Protein AF-A0A5Y6FC50-F1 (afdb_monomer)

Structure (mmCIF, N/CA/C/O backbone):
data_AF-A0A5Y6FC50-F1
#
_entry.id   AF-A0A5Y6FC50-F1
#
loop_
_atom_site.group_PDB
_atom_site.id
_atom_site.type_symbol
_atom_site.label_atom_id
_atom_site.label_alt_id
_atom_site.label_comp_id
_atom_site.label_asym_id
_atom_site.label_entity_id
_atom_site.label_seq_id
_atom_site.pdbx_PDB_ins_code
_atom_site.Cartn_x
_atom_site.Cartn_y
_atom_site.Cartn_z
_atom_site.occupancy
_atom_site.B_iso_or_equiv
_atom_site.auth_seq_id
_atom_site.auth_comp_id
_atom_site.auth_asym_id
_atom_site.auth_atom_id
_atom_site.pdbx_PDB_model_num
ATOM 1 N N . MET A 1 1 ? -4.425 5.824 -11.485 1.00 44.84 1 MET A N 1
ATOM 2 C CA . MET A 1 1 ? -3.116 5.114 -11.511 1.00 44.84 1 MET A CA 1
ATOM 3 C C . MET A 1 1 ? -2.669 4.911 -10.070 1.00 44.84 1 MET A C 1
ATOM 5 O O . MET A 1 1 ? -2.714 5.889 -9.329 1.00 44.84 1 MET A O 1
ATOM 9 N N . LEU A 1 2 ? -2.212 3.713 -9.658 1.00 51.25 2 LEU A N 1
ATOM 10 C CA . LEU A 1 2 ? -1.354 3.617 -8.459 1.00 51.25 2 LEU A CA 1
ATOM 11 C C . LEU A 1 2 ? -0.313 4.734 -8.574 1.00 51.25 2 LEU A C 1
ATOM 13 O O . LEU A 1 2 ? 0.170 4.977 -9.678 1.00 51.25 2 LEU A O 1
ATOM 17 N N . LYS A 1 3 ? 0.012 5.471 -7.507 1.00 64.62 3 LYS A N 1
ATOM 18 C CA . LYS A 1 3 ? 1.056 6.507 -7.593 1.00 64.62 3 LYS A CA 1
ATOM 19 C C . LYS A 1 3 ? 2.416 5.826 -7.729 1.00 64.62 3 LYS A C 1
ATOM 21 O O . LYS A 1 3 ? 3.176 5.761 -6.773 1.00 64.62 3 LYS A O 1
ATOM 26 N N . ILE A 1 4 ? 2.684 5.277 -8.910 1.00 72.50 4 ILE A N 1
ATOM 27 C CA . ILE A 1 4 ? 3.922 4.612 -9.298 1.00 72.50 4 ILE A CA 1
ATOM 28 C C . ILE A 1 4 ? 4.985 5.656 -9.608 1.00 72.50 4 ILE A C 1
ATOM 30 O O . ILE A 1 4 ? 6.159 5.397 -9.396 1.00 72.50 4 ILE A O 1
ATOM 34 N N . SER A 1 5 ? 4.595 6.855 -10.057 1.00 76.44 5 SER A N 1
ATOM 35 C CA . SER A 1 5 ? 5.512 7.918 -10.485 1.00 76.44 5 SER A CA 1
ATOM 36 C C . SER A 1 5 ? 6.607 8.253 -9.462 1.00 76.44 5 SER A C 1
ATOM 38 O O . SER A 1 5 ? 7.762 8.348 -9.873 1.00 76.44 5 SER A O 1
ATOM 40 N N . PRO A 1 6 ? 6.328 8.359 -8.144 1.00 82.88 6 PRO A N 1
ATOM 41 C CA . PRO A 1 6 ? 7.378 8.516 -7.135 1.00 82.88 6 PRO A CA 1
ATOM 42 C C . PRO A 1 6 ? 8.357 7.334 -7.090 1.00 82.88 6 PRO A C 1
ATOM 44 O O . PRO A 1 6 ? 9.560 7.531 -6.948 1.00 82.88 6 PRO A O 1
ATOM 47 N N . PHE A 1 7 ? 7.864 6.106 -7.251 1.00 86.56 7 PHE A N 1
ATOM 48 C CA . PHE A 1 7 ? 8.686 4.894 -7.235 1.00 86.56 7 PHE A CA 1
ATOM 49 C C . PHE A 1 7 ? 9.479 4.711 -8.535 1.00 86.56 7 PHE A C 1
ATOM 51 O O . PHE A 1 7 ? 10.625 4.275 -8.499 1.00 86.56 7 PHE A O 1
ATOM 58 N N . ILE A 1 8 ? 8.917 5.118 -9.676 1.00 85.38 8 ILE A N 1
ATOM 59 C CA . ILE A 1 8 ? 9.618 5.186 -10.963 1.00 85.38 8 ILE A CA 1
ATOM 60 C C . ILE A 1 8 ? 10.725 6.244 -10.897 1.00 85.38 8 ILE A C 1
ATOM 62 O O . ILE A 1 8 ? 11.843 5.992 -11.339 1.00 85.38 8 ILE A O 1
ATOM 66 N N . ALA A 1 9 ? 10.448 7.414 -10.312 1.00 86.81 9 ALA A N 1
ATOM 67 C CA . ALA A 1 9 ? 11.457 8.446 -10.091 1.00 86.81 9 ALA A CA 1
ATOM 68 C C . ALA A 1 9 ? 12.594 7.931 -9.196 1.00 86.81 9 ALA A C 1
ATOM 70 O O . ALA A 1 9 ? 13.761 8.137 -9.516 1.00 86.81 9 ALA A O 1
ATOM 71 N N . LEU A 1 10 ? 12.267 7.186 -8.137 1.00 87.75 10 LEU A N 1
ATOM 72 C CA . LEU A 1 10 ? 13.256 6.549 -7.270 1.00 87.75 10 LEU A CA 1
ATOM 73 C C . LEU A 1 10 ? 14.106 5.518 -8.029 1.00 87.75 10 LEU A C 1
ATOM 75 O O . LEU A 1 10 ? 15.328 5.521 -7.897 1.00 87.75 10 LEU A O 1
ATOM 79 N N . ALA A 1 11 ? 13.493 4.693 -8.883 1.00 89.19 11 ALA A N 1
ATOM 80 C CA . ALA A 1 11 ? 14.223 3.769 -9.749 1.00 89.19 11 ALA A CA 1
ATOM 81 C C . ALA A 1 11 ? 15.147 4.511 -10.737 1.00 89.19 11 ALA A C 1
ATOM 83 O O . ALA A 1 11 ? 16.293 4.103 -10.930 1.00 89.19 11 ALA A O 1
ATOM 84 N N . ASN A 1 12 ? 14.696 5.637 -11.301 1.00 89.94 12 ASN A N 1
ATOM 85 C CA . ASN A 1 12 ? 15.522 6.491 -12.158 1.00 89.94 12 ASN A CA 1
ATOM 86 C C . ASN A 1 12 ? 16.723 7.086 -11.404 1.00 89.94 12 ASN A C 1
ATOM 88 O O . ASN A 1 12 ? 17.832 7.097 -11.932 1.00 89.94 12 ASN A O 1
ATOM 92 N N . CYS A 1 13 ? 16.540 7.528 -10.156 1.00 92.06 13 CYS A N 1
ATOM 93 C CA . CYS A 1 13 ? 17.632 8.045 -9.324 1.00 92.06 13 CYS A CA 1
ATOM 94 C C . CYS A 1 13 ? 18.710 6.993 -9.020 1.00 92.06 13 CYS A C 1
ATOM 96 O O . CYS A 1 13 ? 19.869 7.347 -8.827 1.00 92.06 13 CYS A O 1
ATOM 98 N N . ILE A 1 14 ? 18.342 5.709 -8.992 1.00 91.25 14 ILE A N 1
ATOM 99 C CA . ILE A 1 14 ? 19.264 4.583 -8.765 1.00 91.25 14 ILE A CA 1
ATOM 100 C C . ILE A 1 14 ? 19.985 4.169 -10.071 1.00 91.25 14 ILE A C 1
ATOM 102 O O . ILE A 1 14 ? 20.870 3.318 -10.058 1.00 91.25 14 ILE A O 1
ATOM 106 N N . GLY A 1 15 ? 19.665 4.805 -11.204 1.00 92.00 15 GLY A N 1
ATOM 107 C CA . GLY A 1 15 ? 20.336 4.593 -12.490 1.00 92.00 15 GLY A CA 1
ATOM 108 C C . GLY A 1 15 ? 19.608 3.643 -13.442 1.00 92.00 15 GLY A C 1
ATOM 109 O O . GLY A 1 15 ? 20.150 3.302 -14.495 1.00 92.00 15 GLY A O 1
ATOM 110 N N . PHE A 1 16 ? 18.383 3.219 -13.117 1.00 91.38 16 PHE A N 1
ATOM 111 C CA . PHE A 1 16 ? 17.524 2.548 -14.092 1.00 91.38 16 PHE A CA 1
ATOM 112 C C . PHE A 1 16 ? 16.940 3.567 -15.076 1.00 91.38 16 PHE A C 1
ATOM 114 O O . PHE A 1 16 ? 16.810 4.743 -14.763 1.00 91.38 16 PHE A O 1
ATOM 121 N N . SER A 1 17 ? 16.588 3.132 -16.284 1.00 90.31 17 SER A N 1
ATOM 122 C CA . SER A 1 17 ? 15.988 4.011 -17.290 1.00 90.31 17 SER A CA 1
ATOM 123 C C . SER A 1 17 ? 14.980 3.270 -18.165 1.00 90.31 17 SER A C 1
ATOM 125 O O . SER A 1 17 ? 14.994 2.036 -18.265 1.00 90.31 17 SER A O 1
ATOM 127 N N . GLY A 1 18 ? 14.068 4.034 -18.775 1.00 85.31 18 GLY A N 1
ATOM 128 C CA . GLY A 1 18 ? 13.017 3.516 -19.650 1.00 85.31 18 GLY A CA 1
ATOM 129 C C . GLY A 1 18 ? 12.159 2.446 -18.970 1.00 85.31 18 GLY A C 1
ATOM 130 O O . GLY A 1 18 ? 11.764 2.584 -17.812 1.00 85.31 18 GLY A O 1
ATOM 131 N N . TYR A 1 19 ? 11.914 1.344 -19.680 1.00 83.81 19 TYR A N 1
ATOM 132 C CA . TYR A 1 19 ? 11.092 0.234 -19.192 1.00 83.81 19 TYR A CA 1
ATOM 133 C C . TYR A 1 19 ? 11.610 -0.397 -17.887 1.00 83.81 19 TYR A C 1
ATOM 135 O O . TYR A 1 19 ? 10.821 -0.831 -17.054 1.00 83.81 19 TYR A O 1
ATOM 143 N N . LYS A 1 20 ? 12.930 -0.408 -17.650 1.00 85.62 20 LYS A N 1
ATOM 144 C CA . LYS A 1 20 ? 13.493 -0.977 -16.412 1.00 85.62 20 LYS A CA 1
ATOM 145 C C . LYS A 1 20 ? 13.100 -0.159 -15.186 1.00 85.62 20 LYS A C 1
ATOM 147 O O . LYS A 1 20 ? 12.750 -0.733 -14.161 1.00 85.62 20 LYS A O 1
ATOM 152 N N . ALA A 1 21 ? 13.133 1.169 -15.297 1.00 87.31 21 ALA A N 1
ATOM 153 C CA . ALA A 1 21 ? 12.693 2.047 -14.217 1.00 87.31 21 ALA A CA 1
ATOM 154 C C . ALA A 1 21 ? 11.189 1.902 -13.955 1.00 87.31 21 ALA A C 1
ATOM 156 O O . ALA A 1 21 ? 10.766 1.923 -12.802 1.00 87.31 21 ALA A O 1
ATOM 157 N N . TYR A 1 22 ? 10.404 1.693 -15.017 1.00 83.12 22 TYR A N 1
ATOM 158 C CA . TYR A 1 22 ? 8.976 1.411 -14.915 1.00 83.12 22 TYR A CA 1
ATOM 159 C C . TYR A 1 22 ? 8.697 0.114 -14.143 1.00 83.12 22 TYR A C 1
ATOM 161 O O . TYR A 1 22 ? 8.039 0.152 -13.108 1.00 83.12 22 TYR A O 1
ATOM 169 N N . ALA A 1 23 ? 9.277 -1.007 -14.581 1.00 83.25 23 ALA A N 1
ATOM 170 C CA . ALA A 1 23 ? 9.076 -2.313 -13.956 1.00 83.25 23 ALA A CA 1
ATOM 171 C C . ALA A 1 23 ? 9.538 -2.340 -12.488 1.00 83.25 23 ALA A C 1
ATOM 173 O O . ALA A 1 23 ? 8.842 -2.857 -11.617 1.00 83.25 23 ALA A O 1
ATOM 174 N N . ILE A 1 24 ? 10.697 -1.742 -12.193 1.00 86.25 24 ILE A N 1
ATOM 175 C CA . ILE A 1 24 ? 11.231 -1.685 -10.826 1.00 86.25 24 ILE A CA 1
ATOM 176 C C . ILE A 1 24 ? 10.386 -0.758 -9.952 1.00 86.25 24 ILE A C 1
ATOM 178 O O . ILE A 1 24 ? 10.053 -1.121 -8.826 1.00 86.25 24 ILE A O 1
ATOM 182 N N . GLY A 1 25 ? 9.998 0.413 -10.462 1.00 86.69 25 GLY A N 1
ATOM 183 C CA . GLY A 1 25 ? 9.108 1.330 -9.753 1.00 86.69 25 GLY A CA 1
ATOM 184 C C . GLY A 1 25 ? 7.756 0.689 -9.433 1.00 86.69 25 GLY A C 1
ATOM 185 O O . GLY A 1 25 ? 7.286 0.798 -8.302 1.00 86.69 25 GLY A O 1
ATOM 186 N N . GLY A 1 26 ? 7.173 -0.035 -10.392 1.00 82.62 26 GLY A N 1
ATOM 187 C CA . GLY A 1 26 ? 5.953 -0.826 -10.222 1.00 82.62 26 G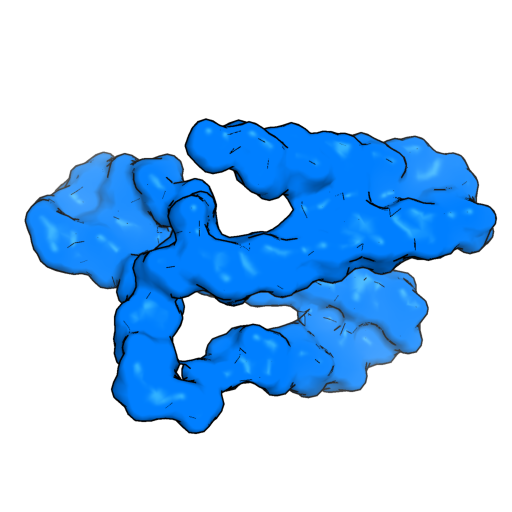LY A CA 1
ATOM 188 C C . GLY A 1 26 ? 6.080 -1.887 -9.137 1.00 82.62 26 GLY A C 1
ATOM 189 O O . GLY A 1 26 ? 5.290 -1.898 -8.193 1.00 82.62 26 GLY A O 1
ATOM 190 N N . ALA A 1 27 ? 7.127 -2.712 -9.203 1.00 84.12 27 ALA A N 1
ATOM 191 C CA . ALA A 1 27 ? 7.387 -3.745 -8.204 1.00 84.12 27 ALA A CA 1
ATOM 192 C C . ALA A 1 27 ? 7.549 -3.161 -6.789 1.00 84.12 27 ALA A C 1
ATOM 194 O O . ALA A 1 27 ? 6.968 -3.673 -5.831 1.00 84.12 27 ALA A O 1
ATOM 195 N N . ILE A 1 28 ? 8.293 -2.057 -6.646 1.00 86.31 28 ILE A N 1
ATOM 196 C CA . ILE A 1 28 ? 8.454 -1.372 -5.356 1.00 86.31 28 ILE A CA 1
ATOM 197 C C . ILE A 1 28 ? 7.104 -0.846 -4.862 1.00 86.31 28 ILE A C 1
ATOM 199 O O . ILE A 1 28 ? 6.767 -1.045 -3.693 1.00 86.31 28 ILE A O 1
ATOM 203 N N . ALA A 1 29 ? 6.323 -0.204 -5.736 1.00 85.50 29 ALA A N 1
ATOM 204 C CA . ALA A 1 29 ? 5.013 0.325 -5.382 1.00 85.50 29 ALA A CA 1
ATOM 205 C C . ALA A 1 29 ? 4.103 -0.788 -4.842 1.00 85.50 29 ALA A C 1
ATOM 207 O O . ALA A 1 29 ? 3.558 -0.651 -3.749 1.00 85.50 29 ALA A O 1
ATOM 208 N N . ILE A 1 30 ? 3.992 -1.910 -5.558 1.00 84.69 30 ILE A N 1
ATOM 209 C CA . ILE A 1 30 ? 3.171 -3.061 -5.154 1.00 84.69 30 ILE A CA 1
ATOM 210 C C . ILE A 1 30 ? 3.600 -3.585 -3.786 1.00 84.69 30 ILE A C 1
ATOM 212 O O . ILE A 1 30 ? 2.754 -3.765 -2.915 1.00 84.69 30 ILE A O 1
ATOM 216 N N . CYS A 1 31 ? 4.902 -3.772 -3.557 1.00 87.12 31 CYS A N 1
ATOM 217 C CA . CYS A 1 31 ? 5.421 -4.232 -2.270 1.00 87.12 31 CYS A CA 1
ATOM 218 C C . CYS A 1 31 ? 5.058 -3.281 -1.120 1.00 87.12 31 CYS A C 1
ATOM 220 O O . CYS A 1 31 ? 4.667 -3.728 -0.040 1.00 87.12 31 CYS A O 1
ATOM 222 N N . VAL A 1 32 ? 5.158 -1.968 -1.344 1.00 88.06 32 VAL A N 1
ATOM 223 C CA . VAL A 1 32 ? 4.799 -0.954 -0.344 1.00 88.06 32 VAL A CA 1
ATOM 224 C C . VAL A 1 32 ? 3.302 -0.987 -0.051 1.00 88.06 32 VAL A C 1
ATOM 226 O O . VAL A 1 32 ? 2.905 -1.025 1.115 1.00 88.06 32 VAL A O 1
ATOM 229 N N . TRP A 1 33 ? 2.464 -1.027 -1.086 1.00 87.00 33 TRP A N 1
ATOM 230 C CA . TRP A 1 33 ? 1.012 -1.078 -0.926 1.00 87.00 33 TRP A CA 1
ATOM 231 C C . TRP A 1 33 ? 0.546 -2.372 -0.265 1.00 87.00 33 TRP A C 1
ATOM 233 O O . TRP A 1 33 ? -0.294 -2.323 0.634 1.00 87.00 33 TRP A O 1
ATOM 243 N N . PHE A 1 34 ? 1.143 -3.506 -0.628 1.00 90.50 34 PHE A N 1
ATOM 244 C CA . PHE A 1 34 ? 0.919 -4.789 0.028 1.00 90.50 34 PHE A CA 1
ATOM 245 C C . PHE A 1 34 ? 1.241 -4.707 1.520 1.00 90.50 34 PHE A C 1
ATOM 247 O O . PHE A 1 34 ? 0.426 -5.087 2.360 1.00 90.50 34 PHE A O 1
ATOM 254 N N . TYR A 1 35 ? 2.413 -4.166 1.863 1.00 91.25 35 TYR A N 1
ATOM 255 C CA . TYR A 1 35 ? 2.846 -4.038 3.249 1.00 91.25 35 TYR A CA 1
ATOM 256 C C . TYR A 1 35 ? 1.900 -3.153 4.070 1.00 91.25 35 TYR A C 1
ATOM 258 O O . TYR A 1 35 ? 1.462 -3.555 5.149 1.00 91.25 35 TYR A O 1
ATOM 266 N N . ILE A 1 36 ? 1.533 -1.977 3.548 1.00 90.50 36 ILE A N 1
ATOM 267 C CA . ILE A 1 36 ? 0.612 -1.049 4.220 1.00 90.50 36 ILE A CA 1
ATOM 268 C C . ILE A 1 36 ? -0.769 -1.694 4.403 1.00 90.50 36 ILE A C 1
ATOM 270 O O . ILE A 1 36 ? -1.345 -1.626 5.492 1.00 90.50 36 ILE A O 1
ATOM 274 N N . CYS A 1 37 ? -1.284 -2.355 3.364 1.00 92.06 37 CYS A N 1
ATOM 275 C CA . CYS A 1 37 ? -2.568 -3.047 3.409 1.00 92.06 37 CYS A CA 1
ATOM 276 C C . CYS A 1 37 ? -2.560 -4.164 4.465 1.00 92.06 37 CYS A C 1
ATOM 278 O O . CYS A 1 37 ? -3.438 -4.204 5.329 1.00 92.06 37 CYS A O 1
ATOM 280 N N . ASN A 1 38 ? -1.523 -5.009 4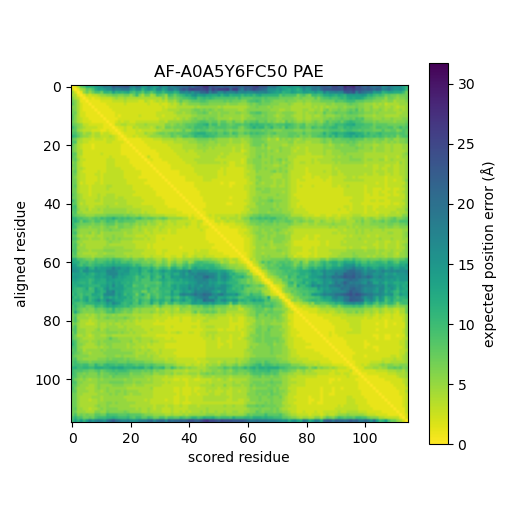.474 1.00 94.19 38 ASN A N 1
ATOM 281 C CA . ASN A 1 38 ? -1.376 -6.088 5.450 1.00 94.19 38 ASN A CA 1
ATOM 282 C C . ASN A 1 38 ? -1.259 -5.566 6.886 1.00 94.19 38 ASN A C 1
ATOM 284 O O . ASN A 1 38 ? -1.835 -6.158 7.793 1.00 94.19 38 ASN A O 1
ATOM 288 N N . LEU A 1 39 ? -0.574 -4.442 7.119 1.00 93.12 39 LEU A N 1
ATOM 289 C CA . LEU A 1 39 ? -0.522 -3.828 8.450 1.00 93.12 39 LEU A CA 1
ATOM 290 C C . LEU A 1 39 ? -1.911 -3.416 8.950 1.00 93.12 39 LEU A C 1
ATOM 292 O O . LEU A 1 39 ? -2.256 -3.691 10.101 1.00 93.12 39 LEU A O 1
ATOM 296 N N . ILE A 1 40 ? -2.713 -2.778 8.096 1.00 93.31 40 ILE A N 1
ATOM 297 C CA . ILE A 1 40 ? -4.062 -2.323 8.455 1.00 93.31 40 ILE A CA 1
ATOM 298 C C . ILE A 1 40 ? -4.988 -3.521 8.691 1.00 93.31 40 ILE A C 1
ATOM 300 O O . ILE A 1 40 ? -5.677 -3.568 9.712 1.00 93.31 40 ILE A O 1
ATOM 304 N N . 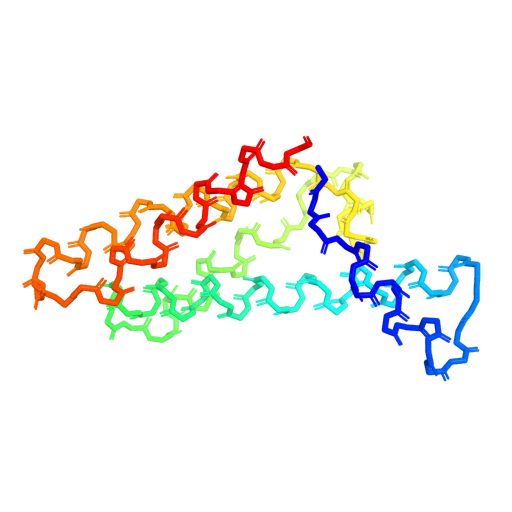ILE A 1 41 ? -4.958 -4.522 7.807 1.00 94.19 41 ILE A N 1
ATOM 305 C CA . ILE A 1 41 ? -5.748 -5.750 7.963 1.00 94.19 41 ILE A CA 1
ATOM 306 C C . ILE A 1 41 ? -5.306 -6.512 9.217 1.00 94.19 41 ILE A C 1
ATOM 308 O O . ILE A 1 41 ? -6.149 -6.930 10.005 1.00 94.19 41 ILE A O 1
ATOM 312 N N . SER A 1 42 ? -4.001 -6.646 9.467 1.00 94.56 42 SER A N 1
ATOM 313 C CA . SER A 1 42 ? -3.474 -7.296 10.674 1.00 94.56 42 SER A CA 1
ATOM 314 C C . SER A 1 42 ? -3.946 -6.599 11.939 1.00 94.56 42 SER A C 1
ATOM 316 O O . SER A 1 42 ? -4.259 -7.273 12.922 1.00 94.56 42 SER A O 1
ATOM 318 N N . LYS A 1 43 ? -3.996 -5.263 11.921 1.00 92.25 43 LYS A N 1
ATOM 319 C CA . LYS A 1 43 ? -4.467 -4.473 13.053 1.00 92.25 43 LYS A CA 1
ATOM 320 C C . LYS A 1 43 ? -5.958 -4.684 13.309 1.00 92.25 43 LYS A C 1
ATOM 322 O O . LYS A 1 43 ? -6.346 -4.752 14.470 1.00 92.25 43 LYS A O 1
ATOM 327 N N . TYR A 1 44 ? -6.755 -4.827 12.253 1.00 92.88 44 TYR A N 1
ATOM 328 C CA . TYR A 1 44 ? -8.186 -5.101 12.353 1.00 92.88 44 TYR A CA 1
ATOM 329 C C . TYR A 1 44 ? -8.492 -6.544 12.788 1.00 92.88 44 TYR A C 1
ATOM 331 O O . TYR A 1 44 ? -9.249 -6.761 13.727 1.00 92.88 44 TYR A O 1
ATOM 339 N N . CYS A 1 45 ? -7.886 -7.543 12.141 1.00 91.62 45 CYS A N 1
ATOM 340 C CA . CYS A 1 45 ? -8.178 -8.957 12.389 1.00 91.62 45 CYS A CA 1
ATOM 341 C C . CYS A 1 45 ? -7.528 -9.515 13.665 1.00 91.62 45 CYS A C 1
ATOM 343 O O . CYS A 1 45 ? -7.888 -10.604 14.103 1.00 91.62 45 CYS A O 1
ATOM 345 N N . GLY A 1 46 ? -6.509 -8.847 14.217 1.00 90.06 46 GLY A N 1
ATOM 346 C CA . GLY A 1 46 ? -5.759 -9.328 1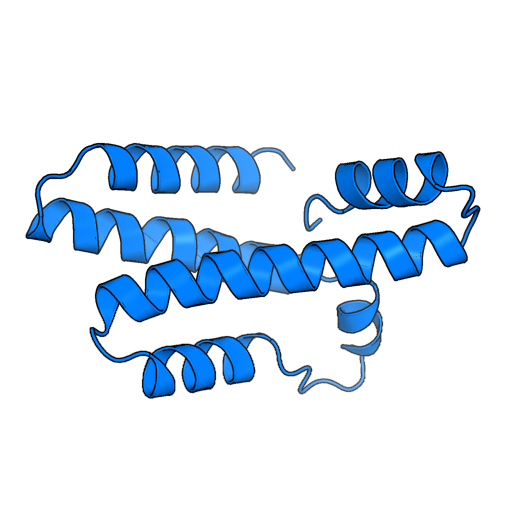5.385 1.00 90.06 46 GLY A CA 1
ATOM 347 C C . GLY A 1 46 ? -4.892 -10.573 15.131 1.00 90.06 46 GLY A C 1
ATOM 348 O O . GLY A 1 46 ? -4.198 -11.026 16.039 1.00 90.06 46 GLY A O 1
ATOM 349 N N . ASN A 1 47 ? -4.883 -11.116 13.907 1.00 92.50 47 ASN A N 1
ATOM 350 C CA . ASN A 1 47 ? -4.120 -12.301 13.513 1.00 92.50 47 ASN A CA 1
ATOM 351 C C . ASN A 1 47 ? -3.268 -12.020 12.266 1.00 92.50 47 ASN A C 1
ATOM 353 O O . ASN A 1 47 ? -3.796 -11.748 11.188 1.00 92.50 47 ASN A O 1
ATOM 357 N N . LYS A 1 48 ? -1.944 -12.145 12.421 1.00 90.62 48 LYS A N 1
ATOM 358 C CA . LYS A 1 48 ? -0.949 -11.862 11.375 1.00 90.62 48 LYS A CA 1
ATOM 359 C C . LYS A 1 48 ? -0.980 -12.852 10.208 1.00 90.62 48 LYS A C 1
ATOM 361 O O . LYS A 1 48 ? -0.677 -12.474 9.085 1.00 90.62 48 LYS A O 1
ATOM 366 N N . TYR A 1 49 ? -1.308 -14.120 10.459 1.00 92.44 49 TYR A N 1
ATOM 367 C CA . TYR A 1 49 ? -1.342 -15.136 9.400 1.00 92.44 49 TYR A CA 1
ATOM 368 C C . TYR A 1 49 ? -2.583 -14.977 8.532 1.00 92.44 49 TYR A C 1
ATOM 370 O O . TYR A 1 49 ? -2.509 -15.071 7.311 1.00 92.44 49 TYR A O 1
ATOM 378 N N . PHE A 1 50 ? -3.717 -14.683 9.170 1.00 92.44 50 PHE A N 1
ATOM 379 C CA . PHE A 1 50 ? -4.960 -14.438 8.455 1.00 92.44 50 PHE A CA 1
ATOM 380 C C . PHE A 1 50 ? -4.895 -13.146 7.636 1.00 92.44 50 PHE A C 1
ATOM 382 O O . PHE A 1 50 ? -5.335 -13.128 6.490 1.00 92.44 50 PHE A O 1
ATOM 389 N N . SER A 1 51 ? -4.282 -12.087 8.177 1.00 92.12 51 SER A N 1
ATOM 390 C CA . SER A 1 51 ? -4.074 -10.854 7.418 1.00 92.12 51 SER A CA 1
ATOM 391 C C . SER A 1 51 ? -3.151 -11.058 6.227 1.00 92.12 51 SER A C 1
ATOM 393 O O . SER A 1 51 ? -3.472 -10.588 5.142 1.00 92.12 51 SER A O 1
ATOM 395 N N . LEU A 1 52 ? -2.059 -11.809 6.408 1.00 93.19 52 LEU A N 1
ATOM 396 C CA . LEU A 1 52 ? -1.145 -12.133 5.320 1.00 93.19 52 LEU A CA 1
ATOM 397 C C . LEU A 1 52 ? -1.886 -12.881 4.210 1.00 93.19 52 LEU A C 1
ATOM 399 O O . LEU A 1 52 ? -1.770 -12.496 3.055 1.00 93.19 52 LEU A O 1
ATOM 403 N N . LEU A 1 53 ? -2.694 -13.887 4.560 1.00 93.62 53 LEU A N 1
ATOM 404 C CA . LEU A 1 53 ? -3.502 -14.632 3.596 1.00 93.62 53 LEU A CA 1
ATOM 405 C C . LEU A 1 53 ? -4.457 -13.708 2.830 1.00 93.62 53 LEU A C 1
ATOM 407 O O . LEU A 1 53 ? -4.467 -13.743 1.605 1.00 93.62 53 LEU A O 1
ATOM 411 N N . LEU A 1 54 ? -5.209 -12.849 3.527 1.00 91.50 54 LEU A N 1
ATOM 412 C CA . LEU A 1 54 ? -6.134 -11.903 2.893 1.00 91.50 54 LEU A CA 1
ATOM 413 C C . LEU A 1 54 ? -5.418 -10.908 1.977 1.00 91.50 54 LEU A C 1
ATOM 415 O O . LEU A 1 54 ? -5.859 -10.682 0.851 1.00 91.50 54 LEU A O 1
ATOM 419 N N . SER A 1 55 ? -4.310 -10.326 2.437 1.00 91.69 55 SER A N 1
ATOM 420 C CA . SER A 1 55 ? -3.498 -9.427 1.620 1.00 91.69 55 SER A CA 1
ATOM 421 C C . SER A 1 55 ? -2.918 -10.151 0.414 1.00 91.69 55 SER A C 1
ATOM 423 O O . SER A 1 55 ? -2.930 -9.601 -0.677 1.00 91.69 55 SER A O 1
ATOM 425 N N . THR A 1 56 ? -2.454 -11.391 0.558 1.00 89.69 56 THR A N 1
ATOM 426 C CA . THR A 1 56 ? -1.972 -12.178 -0.579 1.00 89.69 56 THR A CA 1
ATOM 427 C C . THR A 1 56 ? -3.100 -12.448 -1.566 1.00 89.69 56 THR A C 1
ATOM 429 O O . THR A 1 56 ? -2.918 -12.165 -2.740 1.00 89.69 56 THR A O 1
ATOM 432 N N . CYS A 1 57 ? -4.283 -12.874 -1.119 1.00 88.44 57 CYS A N 1
ATOM 433 C CA . CYS A 1 57 ? -5.442 -13.059 -1.997 1.00 88.44 57 CYS A CA 1
ATOM 434 C C . CYS A 1 57 ? -5.818 -11.791 -2.774 1.00 88.44 57 CYS A C 1
ATOM 436 O O . CYS A 1 57 ? -6.227 -11.889 -3.924 1.00 88.44 57 CYS A O 1
ATOM 438 N N . LEU A 1 58 ? -5.659 -10.615 -2.167 1.00 85.50 58 LEU A N 1
ATOM 439 C CA . LEU A 1 58 ? -5.955 -9.334 -2.807 1.00 85.50 58 LEU A CA 1
ATOM 440 C C . LEU A 1 58 ? -4.922 -8.926 -3.865 1.00 85.50 58 LEU A C 1
ATOM 442 O O . LEU A 1 58 ? -5.243 -8.176 -4.781 1.00 85.50 58 LEU A O 1
ATOM 446 N N . PHE A 1 59 ? -3.684 -9.394 -3.711 1.00 84.44 59 PHE A N 1
ATOM 447 C CA . PHE A 1 59 ? -2.563 -9.066 -4.587 1.00 84.44 59 PHE A CA 1
ATOM 448 C C . PHE A 1 59 ? -2.182 -10.203 -5.550 1.00 84.44 59 PHE A C 1
ATOM 450 O O . PHE A 1 59 ? -1.189 -10.081 -6.265 1.00 84.44 59 PHE A O 1
ATOM 457 N N . ILE A 1 60 ? -2.937 -11.306 -5.577 1.00 80.75 60 ILE A N 1
ATOM 458 C CA . ILE A 1 60 ? -2.769 -12.348 -6.593 1.00 80.75 60 ILE A CA 1
ATOM 459 C C . ILE A 1 60 ? -3.481 -11.887 -7.875 1.00 80.75 60 ILE A C 1
ATOM 461 O O . ILE A 1 60 ? -4.696 -11.690 -7.836 1.00 80.75 60 ILE A O 1
ATOM 465 N N . PRO A 1 61 ? -2.767 -11.767 -9.008 1.00 70.62 61 PRO A N 1
ATOM 466 C CA . PRO A 1 61 ? -3.400 -11.596 -10.309 1.00 70.62 61 PRO A CA 1
ATOM 467 C C . PRO A 1 61 ? -4.173 -12.876 -10.656 1.00 70.62 61 PRO A C 1
ATOM 469 O O . PRO A 1 61 ? -3.608 -13.972 -10.632 1.00 70.62 61 PRO A O 1
ATOM 472 N N . LEU A 1 62 ? -5.471 -12.756 -10.931 1.00 71.81 62 LEU A N 1
ATOM 473 C CA . LEU A 1 62 ? -6.337 -13.891 -11.289 1.00 71.81 62 LEU A CA 1
ATOM 474 C C . LEU A 1 62 ? -6.794 -13.828 -12.756 1.00 71.81 62 LEU A C 1
ATOM 476 O O . LEU A 1 62 ? -7.283 -14.828 -13.283 1.00 71.81 62 LEU A O 1
ATOM 480 N N . GLY A 1 63 ? -6.639 -12.677 -13.412 1.00 66.94 63 GLY A N 1
ATOM 481 C CA . GLY A 1 63 ? -6.939 -12.444 -14.819 1.00 66.94 63 GLY A CA 1
ATOM 482 C C . GLY A 1 63 ? -5.728 -12.646 -15.733 1.00 66.94 63 GLY A C 1
ATOM 483 O O . GLY A 1 63 ? -4.578 -12.497 -15.327 1.00 66.94 63 GLY A O 1
ATOM 484 N N . MET A 1 64 ? -5.991 -12.970 -17.002 1.00 60.00 64 MET A N 1
ATOM 485 C CA . MET A 1 64 ? -4.946 -13.105 -18.029 1.00 60.00 64 MET A CA 1
ATOM 486 C C . MET A 1 64 ? -4.285 -11.765 -18.387 1.00 60.00 64 MET A C 1
ATOM 488 O O . MET A 1 64 ? -3.111 -11.756 -18.749 1.00 60.00 64 MET A O 1
ATOM 492 N N . ASP A 1 65 ? -5.016 -10.658 -18.244 1.00 59.53 65 ASP A N 1
ATOM 493 C CA . ASP A 1 65 ? -4.529 -9.299 -18.517 1.00 59.53 65 ASP A CA 1
ATOM 494 C C . ASP A 1 65 ? -3.841 -8.658 -17.295 1.00 59.53 65 ASP A C 1
ATOM 496 O O . ASP A 1 65 ? -3.177 -7.633 -17.416 1.00 59.53 65 ASP A O 1
ATOM 500 N N . ASP A 1 66 ? -3.871 -9.318 -16.131 1.00 60.84 66 ASP A N 1
ATOM 501 C CA . ASP A 1 66 ? -3.231 -8.848 -14.896 1.00 60.84 66 ASP A CA 1
ATOM 502 C C . ASP A 1 66 ? -1.690 -9.012 -14.929 1.00 60.84 66 ASP A C 1
ATOM 504 O O . ASP A 1 66 ? -1.024 -9.000 -13.899 1.00 60.84 66 ASP A O 1
ATOM 508 N N . ILE A 1 67 ? -1.052 -9.189 -16.088 1.00 59.22 67 ILE A N 1
ATOM 509 C CA . ILE A 1 67 ? 0.423 -9.144 -16.183 1.00 59.22 67 ILE A CA 1
ATOM 510 C C . ILE A 1 67 ? 0.908 -7.705 -15.944 1.00 59.22 67 ILE A C 1
ATOM 512 O O . ILE A 1 67 ? 1.933 -7.481 -15.291 1.00 59.22 67 ILE A O 1
ATOM 516 N N . ASP A 1 68 ? 0.104 -6.731 -16.371 1.00 58.03 68 ASP A N 1
ATOM 517 C CA . ASP A 1 68 ? 0.281 -5.301 -16.113 1.00 58.03 68 ASP A CA 1
ATOM 518 C C . ASP A 1 68 ? 0.148 -4.961 -14.612 1.00 58.03 68 ASP A C 1
ATOM 520 O O . ASP A 1 68 ? 0.696 -3.961 -14.127 1.00 58.03 68 ASP A O 1
ATOM 524 N N . PHE A 1 69 ? -0.455 -5.865 -13.830 1.00 59.16 69 PHE A N 1
ATOM 525 C CA . PHE A 1 69 ? -0.467 -5.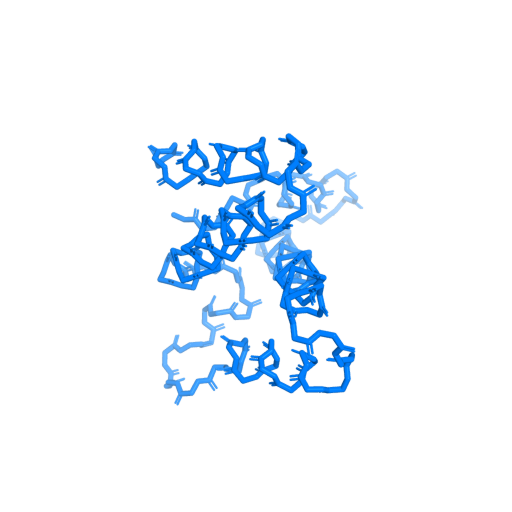835 -12.368 1.00 59.16 69 PHE A CA 1
ATOM 526 C C . PHE A 1 69 ? 0.944 -5.865 -11.795 1.00 59.16 69 PHE A C 1
ATOM 528 O O . PHE A 1 69 ? 1.249 -5.102 -10.886 1.00 59.16 69 PHE A O 1
ATOM 535 N N . LEU A 1 70 ? 1.823 -6.709 -12.346 1.00 58.81 70 LEU A N 1
ATOM 536 C CA . LEU A 1 70 ? 3.208 -6.891 -11.896 1.00 58.81 70 LEU A CA 1
ATOM 537 C C . LEU A 1 70 ? 4.080 -5.670 -12.228 1.00 58.81 70 LEU A C 1
ATOM 539 O O . LEU A 1 70 ? 5.093 -5.420 -11.574 1.00 58.81 70 LEU A O 1
ATOM 543 N N . LEU A 1 71 ? 3.648 -4.878 -13.209 1.00 57.66 71 LEU A N 1
ATOM 544 C CA . LEU A 1 71 ? 4.257 -3.611 -13.602 1.00 57.66 71 LEU A CA 1
ATOM 545 C C . LEU A 1 71 ? 3.663 -2.404 -12.850 1.00 57.66 71 LEU A C 1
ATOM 547 O O . LEU A 1 71 ? 4.098 -1.271 -13.055 1.00 57.66 71 LEU A O 1
ATOM 551 N N . GLY A 1 72 ? 2.713 -2.633 -11.935 1.00 56.88 72 GLY A N 1
ATOM 552 C CA . GLY A 1 72 ? 2.078 -1.598 -11.116 1.00 56.88 72 GLY A CA 1
ATOM 553 C C . GLY A 1 72 ? 1.077 -0.728 -11.879 1.00 56.88 72 GLY A C 1
ATOM 554 O O . GLY A 1 72 ? 0.705 0.340 -11.393 1.00 56.88 72 GLY A O 1
ATOM 555 N N . GLN A 1 73 ? 0.658 -1.164 -13.067 1.00 59.00 73 GLN A N 1
ATOM 556 C CA . GLN A 1 73 ? -0.113 -0.374 -14.025 1.00 59.00 73 GLN A CA 1
ATOM 557 C C . GLN A 1 73 ? -1.631 -0.403 -13.757 1.00 59.00 73 GLN A C 1
ATOM 559 O O . GLN A 1 73 ? -2.365 0.443 -14.268 1.00 59.00 73 GLN A O 1
ATOM 564 N N . GLU A 1 74 ? -2.092 -1.296 -12.879 1.00 65.25 74 GLU A N 1
ATOM 565 C CA . GLU A 1 74 ? -3.511 -1.502 -12.586 1.00 65.25 74 GLU A CA 1
ATOM 566 C C . GL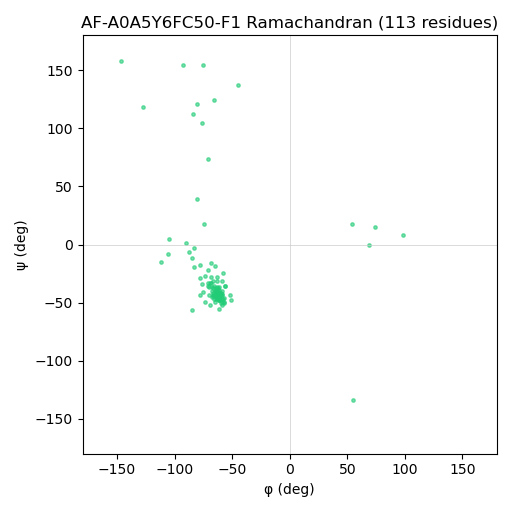U A 1 74 ? -4.114 -0.406 -11.690 1.00 65.25 74 GLU A C 1
ATOM 568 O O . GLU A 1 74 ? -3.919 -0.353 -10.469 1.00 65.25 74 GLU A O 1
ATOM 573 N N . SER A 1 75 ? -4.903 0.484 -12.300 1.00 62.88 75 SER A N 1
ATOM 574 C CA . SER A 1 75 ? -5.700 1.503 -11.600 1.00 62.88 75 SER A CA 1
ATOM 575 C C . SER A 1 75 ? -6.760 0.879 -10.686 1.00 62.88 75 SER A C 1
ATOM 577 O O . SER A 1 75 ? -7.053 1.425 -9.620 1.00 62.88 75 SER A O 1
ATOM 579 N N . HIS A 1 76 ? -7.283 -0.291 -11.057 1.00 70.12 76 HIS A N 1
ATOM 580 C CA . HIS A 1 76 ? -8.314 -1.000 -10.308 1.00 70.12 76 HIS A CA 1
ATOM 581 C C . HIS A 1 76 ? -7.804 -1.502 -8.951 1.00 70.12 76 HIS A C 1
ATOM 583 O O . HIS A 1 76 ? -8.462 -1.274 -7.933 1.00 70.12 76 HIS A O 1
ATOM 589 N N . LEU A 1 77 ? -6.595 -2.079 -8.897 1.00 76.56 77 LEU A N 1
ATOM 590 C CA . LEU A 1 77 ? -5.978 -2.506 -7.636 1.00 76.56 77 LEU A CA 1
ATOM 591 C C . LEU A 1 77 ? -5.751 -1.321 -6.692 1.00 76.56 77 LEU A C 1
ATOM 593 O O . LEU A 1 77 ? -6.031 -1.428 -5.497 1.00 76.56 77 LEU A O 1
ATOM 597 N N . SER A 1 78 ? -5.296 -0.179 -7.226 1.00 76.75 78 SER A N 1
ATOM 598 C CA . SER A 1 78 ? -5.130 1.056 -6.444 1.00 76.75 78 SER A CA 1
ATOM 599 C C . SER A 1 78 ? -6.395 1.396 -5.672 1.00 76.75 78 SER A C 1
ATOM 601 O O . SER A 1 78 ? -6.346 1.678 -4.477 1.00 76.75 78 SER A O 1
ATOM 603 N N . ASN A 1 79 ? -7.534 1.356 -6.359 1.00 82.00 79 ASN A N 1
ATOM 604 C CA . ASN A 1 79 ? -8.812 1.760 -5.798 1.00 82.00 79 ASN A CA 1
ATOM 605 C C . ASN A 1 79 ? -9.296 0.769 -4.746 1.00 82.00 79 ASN A C 1
ATOM 607 O O . ASN A 1 79 ? -9.828 1.191 -3.721 1.00 82.00 79 ASN A O 1
ATOM 611 N N . VAL A 1 80 ? -9.054 -0.528 -4.941 1.00 85.38 80 VAL A N 1
ATOM 612 C CA . VAL A 1 80 ? -9.362 -1.554 -3.937 1.00 85.38 80 VAL A CA 1
ATOM 613 C C . VAL A 1 80 ? -8.512 -1.353 -2.679 1.00 85.38 80 VAL A C 1
ATOM 615 O O . VAL A 1 80 ? -9.053 -1.284 -1.574 1.00 85.38 80 VAL A O 1
ATOM 618 N N . VAL A 1 81 ? -7.193 -1.193 -2.830 1.00 88.25 81 VAL A N 1
ATOM 619 C CA . VAL A 1 81 ? -6.274 -0.977 -1.701 1.00 88.25 81 VAL A CA 1
ATOM 620 C C . VAL A 1 81 ? -6.625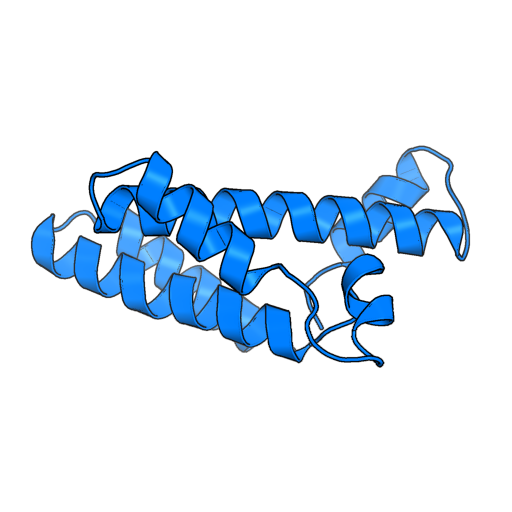 0.309 -0.954 1.00 88.25 81 VAL A C 1
ATOM 622 O O . VAL A 1 81 ? -6.750 0.290 0.271 1.00 88.25 81 VAL A O 1
ATOM 625 N N . LEU A 1 82 ? -6.847 1.414 -1.670 1.00 89.12 82 LEU A N 1
ATOM 626 C CA . LEU A 1 82 ? -7.229 2.691 -1.069 1.00 89.12 82 LEU A CA 1
ATOM 627 C C . LEU A 1 82 ? -8.592 2.604 -0.378 1.00 89.12 82 LEU A C 1
ATOM 629 O O . LEU A 1 82 ? -8.726 3.105 0.733 1.00 89.12 82 LEU A O 1
ATOM 633 N N . SER A 1 83 ? -9.567 1.893 -0.949 1.00 91.06 83 SER A N 1
ATOM 634 C CA . SER A 1 83 ? -10.868 1.665 -0.302 1.00 91.06 83 SER A CA 1
ATOM 635 C C . SER A 1 83 ? -10.717 0.922 1.028 1.00 91.06 83 SER A C 1
ATOM 637 O O . SER A 1 83 ? -11.307 1.322 2.031 1.00 91.06 83 SER A O 1
ATOM 639 N N . ILE A 1 84 ? -9.860 -0.103 1.089 1.00 92.12 84 ILE A N 1
ATOM 640 C CA . ILE A 1 84 ? -9.539 -0.803 2.344 1.00 92.12 84 ILE A CA 1
ATOM 641 C C . ILE A 1 84 ? -8.876 0.148 3.345 1.00 92.12 84 ILE A C 1
ATOM 643 O O . ILE A 1 84 ? -9.230 0.148 4.527 1.00 92.12 84 ILE A O 1
ATOM 647 N N . MET A 1 85 ? -7.954 0.991 2.875 1.00 91.88 85 MET A N 1
ATOM 648 C CA . MET A 1 85 ? -7.294 2.018 3.686 1.00 91.88 85 MET A CA 1
ATOM 649 C C . MET A 1 85 ? -8.224 3.154 4.128 1.00 91.88 85 MET A C 1
ATOM 651 O O . MET A 1 85 ? -7.890 3.880 5.062 1.00 91.88 85 MET A O 1
ATOM 655 N N . ILE A 1 86 ? -9.392 3.307 3.510 1.00 94.00 86 ILE A N 1
ATOM 656 C CA . ILE A 1 86 ? -10.440 4.216 3.974 1.00 94.00 86 ILE A CA 1
ATOM 657 C C . ILE A 1 86 ? -11.281 3.501 5.033 1.00 94.00 86 ILE A C 1
ATOM 659 O O . ILE A 1 86 ? -11.365 3.977 6.165 1.00 94.00 86 ILE A O 1
ATOM 663 N N . CYS A 1 87 ? -11.856 2.344 4.698 1.00 95.81 87 CYS A N 1
ATOM 664 C CA . CYS A 1 87 ? -12.850 1.664 5.526 1.00 95.81 87 CYS A CA 1
ATOM 665 C C . CYS A 1 87 ? -12.277 1.095 6.830 1.00 95.81 87 CYS A C 1
ATOM 667 O O . CYS A 1 87 ? -12.817 1.368 7.904 1.00 95.81 87 CYS A O 1
ATOM 669 N N . LEU A 1 88 ? -11.194 0.312 6.770 1.00 94.69 88 LEU A N 1
ATOM 670 C CA . LEU A 1 88 ? -10.683 -0.375 7.961 1.00 94.69 88 LEU A CA 1
ATOM 671 C C . LEU A 1 88 ? -10.145 0.601 9.015 1.00 94.69 88 LEU A C 1
ATOM 673 O O . LEU A 1 88 ? -10.505 0.441 10.181 1.00 94.69 88 LEU A O 1
ATOM 677 N N . PRO A 1 89 ? -9.363 1.643 8.677 1.00 95.00 89 PRO A N 1
ATOM 678 C CA . PRO A 1 89 ? -8.924 2.601 9.683 1.00 95.00 89 PRO A CA 1
ATOM 679 C C . PRO A 1 89 ? -10.076 3.427 10.274 1.00 95.00 89 PRO A C 1
ATOM 681 O O . PRO A 1 89 ? -10.024 3.722 11.464 1.00 95.00 89 PRO A O 1
ATOM 684 N N . VAL A 1 90 ? -11.154 3.723 9.531 1.00 95.62 90 VAL A N 1
ATOM 685 C CA . VAL A 1 90 ? -12.365 4.334 10.124 1.00 95.62 90 VAL A CA 1
ATOM 686 C C . VAL A 1 90 ? -12.979 3.408 11.174 1.00 95.62 90 VAL A C 1
ATOM 688 O O . VAL A 1 90 ? -13.297 3.853 12.275 1.00 95.62 90 VAL A O 1
ATOM 691 N N . ILE A 1 91 ? -13.104 2.114 10.873 1.00 95.50 91 ILE A N 1
ATOM 692 C CA . ILE A 1 91 ? -13.640 1.135 11.827 1.00 95.50 91 ILE A CA 1
ATOM 693 C C . ILE A 1 91 ? -12.732 1.034 13.061 1.00 95.50 91 ILE A C 1
ATOM 695 O O . ILE A 1 91 ? -13.218 1.101 14.190 1.00 95.50 91 ILE A O 1
ATOM 699 N N . ILE A 1 92 ? -11.413 0.948 12.865 1.00 94.06 92 ILE A N 1
ATOM 700 C CA . ILE A 1 92 ? -10.443 0.908 13.970 1.00 94.06 92 ILE A CA 1
ATOM 701 C C . ILE A 1 92 ? -10.489 2.213 14.781 1.00 94.06 92 ILE A C 1
ATOM 703 O O . ILE A 1 92 ? -10.367 2.181 16.002 1.00 94.06 92 ILE A O 1
ATOM 707 N N . TYR A 1 93 ? -10.699 3.368 14.143 1.00 95.75 93 TYR A N 1
ATOM 708 C CA . TYR A 1 93 ? -10.883 4.642 14.836 1.00 95.75 93 TYR A CA 1
ATOM 709 C C . TYR A 1 93 ? -12.119 4.621 15.738 1.00 95.75 93 TYR A C 1
ATOM 711 O O . TYR A 1 93 ? -12.023 5.044 16.886 1.00 95.75 93 TYR A O 1
ATOM 719 N N . ILE A 1 94 ? -13.249 4.094 15.263 1.00 93.88 94 ILE A N 1
ATOM 720 C CA . ILE A 1 94 ? -14.470 3.964 16.073 1.00 93.88 94 ILE A CA 1
ATOM 721 C C . ILE A 1 94 ? -14.219 3.061 17.293 1.00 93.88 94 ILE A C 1
ATOM 723 O O . ILE A 1 94 ? -14.716 3.345 18.379 1.00 93.88 94 ILE A O 1
ATOM 727 N N . GLN A 1 95 ? -13.412 2.007 17.139 1.00 92.62 95 GLN A N 1
ATOM 728 C CA . GLN A 1 95 ? -13.095 1.059 18.212 1.00 92.62 95 GLN A CA 1
ATOM 729 C C . GLN A 1 95 ? -12.051 1.582 19.216 1.00 92.62 95 GLN A C 1
ATOM 731 O O . GLN A 1 95 ? -12.208 1.397 20.419 1.00 92.62 95 GLN A O 1
ATOM 736 N N . GLU A 1 96 ? -10.973 2.219 18.747 1.00 92.88 96 GLU A N 1
ATOM 737 C CA . GLU A 1 96 ? -9.824 2.618 19.580 1.00 92.88 96 GLU A CA 1
ATOM 738 C C . GLU A 1 96 ? -9.757 4.129 19.875 1.00 92.88 96 GLU A C 1
ATOM 740 O O . GLU A 1 96 ? -8.895 4.568 20.635 1.00 92.88 96 GLU A O 1
ATOM 745 N N . SER A 1 97 ? -10.605 4.954 19.251 1.00 91.44 97 SER A N 1
ATOM 746 C CA . SER A 1 97 ? -10.605 6.429 19.336 1.00 91.44 97 SER A CA 1
ATOM 747 C C . SER A 1 97 ? -9.267 7.115 18.990 1.00 91.44 97 SER A C 1
ATOM 749 O O . SER A 1 97 ? -9.050 8.290 19.300 1.00 91.44 97 SER A O 1
ATOM 751 N N . LYS A 1 98 ? -8.346 6.422 18.306 1.00 90.88 98 LYS A N 1
ATOM 752 C CA . LYS A 1 98 ? -7.035 6.966 17.914 1.00 90.88 98 LYS A CA 1
ATOM 753 C C . LYS A 1 98 ? -7.118 7.766 16.617 1.00 90.88 98 LYS A C 1
ATOM 755 O O . LYS A 1 98 ? -7.277 7.203 15.536 1.00 90.88 98 LYS A O 1
ATOM 760 N N . LYS A 1 99 ? -6.911 9.084 16.715 1.00 92.38 99 LYS A N 1
ATOM 761 C CA . LYS A 1 99 ? -6.994 10.028 15.581 1.00 92.38 99 LYS A CA 1
ATOM 762 C C . LYS A 1 99 ? -6.045 9.708 14.420 1.00 92.38 99 LYS A C 1
ATOM 764 O O . LYS A 1 99 ? -6.341 10.074 13.289 1.00 92.38 99 LYS A O 1
ATOM 769 N N . SER A 1 100 ? -4.944 8.995 14.671 1.00 91.81 100 SER A N 1
ATOM 770 C CA . SER A 1 100 ? -4.005 8.568 13.626 1.00 91.81 100 SER A CA 1
ATOM 771 C C . SER A 1 100 ? -4.682 7.756 12.521 1.00 91.81 100 SER A C 1
ATOM 773 O O . SER A 1 100 ? -4.335 7.915 11.357 1.00 91.81 100 SER A O 1
ATOM 775 N N . PHE A 1 101 ? -5.674 6.926 12.855 1.00 92.75 101 PHE A N 1
ATOM 776 C CA . PHE A 1 101 ? -6.396 6.138 11.856 1.00 92.75 101 PHE A CA 1
ATOM 777 C C . PHE A 1 101 ? -7.312 6.992 10.980 1.00 92.75 101 PHE A C 1
ATOM 779 O O . PHE A 1 101 ? -7.413 6.745 9.784 1.00 92.75 101 PHE A O 1
ATOM 786 N N . LEU A 1 102 ? -7.886 8.058 11.540 1.00 93.56 102 LEU A N 1
ATOM 787 C CA . LEU A 1 102 ? -8.659 9.028 10.770 1.00 93.56 102 LEU A CA 1
ATOM 788 C C . LEU A 1 102 ? -7.765 9.814 9.798 1.00 93.56 102 LEU A C 1
ATOM 790 O O . LEU A 1 102 ? -8.165 10.063 8.665 1.00 93.56 102 LEU A O 1
ATOM 794 N N . CYS A 1 103 ? -6.528 10.134 10.199 1.00 93.31 103 CYS A N 1
ATOM 795 C CA . CYS A 1 103 ? -5.535 10.716 9.293 1.00 93.31 103 CYS A CA 1
ATOM 796 C C . CYS A 1 103 ? -5.171 9.764 8.144 1.00 93.31 103 CYS A C 1
ATOM 798 O O . CYS A 1 103 ? -5.057 10.217 7.009 1.00 93.31 103 CYS A O 1
ATOM 800 N N . ILE A 1 104 ? -5.018 8.461 8.418 1.00 92.69 104 ILE A N 1
ATOM 801 C CA . ILE A 1 104 ? -4.750 7.449 7.382 1.00 92.69 104 ILE A CA 1
ATOM 802 C C . ILE A 1 104 ? -5.906 7.399 6.377 1.00 92.69 104 ILE A C 1
ATOM 804 O O . ILE A 1 104 ? -5.655 7.479 5.176 1.00 92.69 104 ILE A O 1
ATOM 808 N N . SER A 1 105 ? -7.156 7.341 6.846 1.00 93.38 105 SER A N 1
ATOM 809 C CA . SER A 1 105 ? -8.325 7.349 5.959 1.00 93.38 105 SER A CA 1
ATOM 810 C C . SER A 1 105 ? -8.421 8.635 5.143 1.00 93.38 105 SER A C 1
ATOM 812 O O . SER A 1 105 ? -8.652 8.573 3.941 1.00 93.38 105 SER A O 1
ATOM 814 N N . ALA A 1 106 ? -8.198 9.800 5.758 1.00 93.25 106 ALA A N 1
ATOM 815 C CA . ALA A 1 106 ? -8.217 11.079 5.050 1.00 93.25 106 ALA A CA 1
ATOM 816 C C . ALA A 1 106 ? -7.136 11.145 3.961 1.00 93.25 106 ALA A C 1
ATOM 818 O O . ALA A 1 106 ? -7.406 11.577 2.843 1.00 93.25 106 ALA A O 1
ATOM 819 N N . LEU A 1 107 ? -5.925 10.668 4.261 1.00 91.25 107 LEU A N 1
ATOM 820 C CA . LEU A 1 107 ? -4.840 10.592 3.289 1.00 91.25 107 LEU A CA 1
ATOM 821 C C . LEU A 1 107 ? -5.178 9.622 2.151 1.00 91.25 107 LEU A C 1
ATOM 823 O O . LEU A 1 107 ? -4.929 9.947 0.995 1.00 91.25 107 LEU A O 1
ATOM 827 N N . ALA A 1 108 ? -5.792 8.475 2.451 1.00 91.00 108 ALA A N 1
ATOM 828 C CA . ALA A 1 108 ? -6.245 7.530 1.436 1.00 91.00 108 ALA A CA 1
ATOM 829 C C . ALA A 1 108 ? -7.326 8.133 0.520 1.00 91.00 108 ALA A C 1
ATOM 831 O O . ALA A 1 108 ? -7.226 7.978 -0.693 1.00 91.00 108 ALA A O 1
ATOM 832 N N . VAL A 1 109 ? -8.288 8.891 1.067 1.00 91.81 109 VAL A N 1
ATOM 833 C CA . VAL A 1 109 ? -9.273 9.646 0.267 1.00 91.81 109 VAL A CA 1
ATOM 834 C C . VAL A 1 109 ? -8.571 10.651 -0.640 1.00 91.81 109 VAL A C 1
ATOM 836 O O . VAL A 1 109 ? -8.811 10.635 -1.841 1.00 91.81 109 VAL A O 1
ATOM 839 N N . ILE A 1 110 ? -7.665 11.475 -0.099 1.00 90.56 110 ILE A N 1
ATOM 840 C CA . ILE A 1 110 ? -6.918 12.462 -0.894 1.00 90.56 110 ILE A CA 1
ATOM 841 C C . ILE A 1 110 ? -6.159 11.768 -2.025 1.00 90.56 110 ILE A C 1
ATOM 843 O O . ILE A 1 110 ? -6.202 12.231 -3.159 1.00 90.56 110 ILE A O 1
ATOM 847 N N . LEU A 1 111 ? -5.474 10.658 -1.736 1.00 86.06 111 LEU A N 1
ATOM 848 C CA . LEU A 1 111 ? -4.733 9.899 -2.741 1.00 86.06 111 LEU A CA 1
ATOM 849 C C . LEU A 1 111 ? -5.639 9.298 -3.815 1.00 86.06 111 LEU A C 1
ATOM 851 O O . LEU A 1 111 ? -5.226 9.285 -4.970 1.00 86.06 111 LEU A O 1
ATOM 855 N N . MET A 1 112 ? -6.833 8.837 -3.440 1.00 85.44 112 MET A N 1
ATOM 856 C CA . MET A 1 112 ? -7.828 8.280 -4.356 1.00 85.44 112 MET A CA 1
ATOM 857 C C . MET A 1 112 ? -8.466 9.355 -5.239 1.00 85.44 112 MET A C 1
ATOM 859 O O . MET A 1 112 ? -8.741 9.093 -6.398 1.00 85.44 112 MET A O 1
ATOM 863 N N . THR A 1 113 ? -8.678 10.566 -4.715 1.00 83.94 113 THR A N 1
ATOM 864 C CA . THR A 1 113 ? -9.219 11.703 -5.482 1.00 83.94 113 THR A CA 1
ATOM 865 C C . THR A 1 113 ? -8.166 12.458 -6.283 1.00 83.94 113 THR A C 1
ATOM 867 O O . THR A 1 113 ? -8.512 13.203 -7.189 1.00 83.94 113 THR A O 1
ATOM 870 N N . ALA A 1 114 ? -6.887 12.317 -5.928 1.00 74.75 114 AL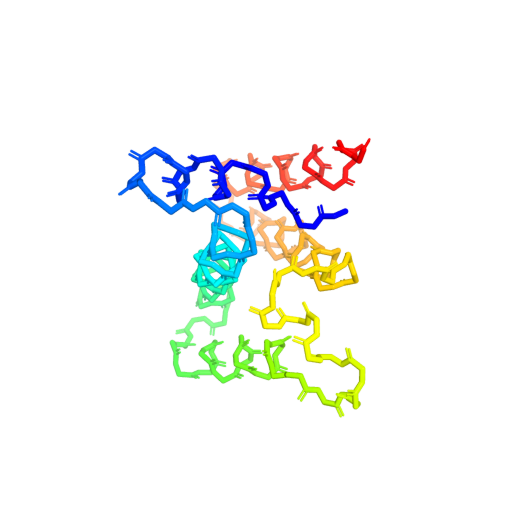A A N 1
ATOM 871 C CA . ALA A 1 114 ? -5.769 12.981 -6.594 1.00 74.75 114 ALA A CA 1
ATOM 872 C C . ALA A 1 114 ? -5.352 12.254 -7.883 1.00 74.75 114 ALA A C 1
ATOM 874 O O . ALA A 1 114 ? -4.149 12.122 -8.134 1.00 74.75 114 ALA A O 1
ATOM 875 N N . GLU A 1 115 ? -6.341 11.757 -8.630 1.00 52.34 115 GLU A N 1
ATOM 876 C CA . GLU A 1 115 ? -6.179 11.289 -10.008 1.00 52.34 115 GLU 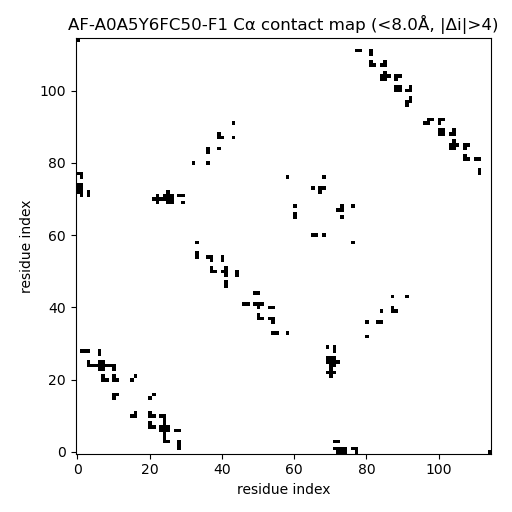A CA 1
ATOM 877 C C . GLU A 1 115 ? -5.762 12.435 -10.932 1.00 52.34 115 GLU A C 1
ATOM 879 O O . GLU A 1 115 ? -6.348 13.538 -10.835 1.00 52.34 115 GLU A O 1
#

Organism: Salmonella enterica (NCBI:txid28901)

Sequence (115 aa):
MLKISPFIALANCIGFSGYKAYAIGGAIAICVWFYICNLIISKYCGNKYFSLLLSTCLFIPLGMDDIDFLLGQESHLSNVVLSIMICLPVIIYIQESKKSFLCISALAVILMTAE

Solvent-accessible surface area (backbone atoms only — not comparable to full-atom values): 5975 Å² total; per-residue (Å²): 102,38,81,26,64,67,34,23,51,53,29,38,75,76,70,38,58,72,70,57,9,41,42,50,4,9,43,52,39,49,54,51,52,49,51,55,50,26,52,54,42,21,66,71,68,75,34,66,66,60,16,47,52,53,42,47,64,73,70,53,72,86,56,90,76,37,63,46,48,62,41,32,63,40,43,65,58,38,52,52,55,33,49,49,40,30,52,53,27,46,53,48,21,75,75,67,71,45,65,68,28,49,51,47,18,51,50,26,48,52,60,67,68,67,110

Radius of gyration: 15.02 Å; Cα contacts (8 Å, |Δi|>4): 128; chains: 1; bounding box: 35×28×39 Å

pLDDT: mean 84.21, std 12.07, range [44.84, 95.81]

Foldseek 3Di:
DQVLVVLLVVLVVVPDDDLRSQLRSLQVSLVVLLVVLLVLQCLQVVDSVVSNVVSVVLLDDPDPVCVVSSSNNDPPSLVVSLVSLQPSLVVVCVVVVDCVSVVSNVVSVCSNVVD

Mean predicted aligned error: 5.66 Å

Secondary structure (DSSP, 8-state):
--S-HHHHHHHHHTT--THHHHHHHHHHHHHHHHHHHHHHHHHHHS-HHHHHHHHHHHHS--SSSTHHHHTT--HHHHHHHHHHHHHHHHHHHHHH--HHHHHHHHHHHHHHH--